Protein AF-A0A9D6WVJ8-F1 (afdb_monomer_lite)

Sequence (76 aa):
MKPSLVVPSPGPIGDAGLIAGYRAYLQEIRNLVAAAKAEGRSREITVERVSAEMIGRYPDRQRLVGAIAAVYAETR

Radius of gyration: 14.09 Å; chains: 1; bounding box: 30×20×42 Å

Secondary structure (DSSP, 8-state):
---S-B--SSS--B-HHHHHHHHHHHHHHHHHHHHHHHTT--HHHHHHHHHHHHTTT---HHHHHHHHHHHHHH--

pLDDT: mean 85.76, std 11.14, range [48.69, 95.19]

Structure (mmCIF, N/CA/C/O backbone):
data_AF-A0A9D6WVJ8-F1
#
_entry.id   AF-A0A9D6WVJ8-F1
#
loop_
_atom_site.group_PDB
_atom_site.id
_atom_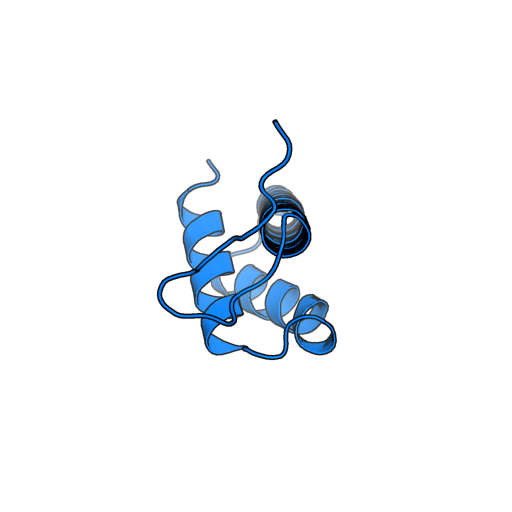site.type_symbol
_atom_site.label_atom_id
_atom_site.label_alt_id
_atom_site.label_comp_id
_atom_site.label_asym_id
_atom_site.label_entity_id
_atom_site.label_seq_id
_atom_site.pdbx_PDB_ins_code
_atom_site.Cartn_x
_atom_site.Cartn_y
_atom_site.Cartn_z
_atom_site.occupancy
_atom_site.B_iso_or_equiv
_atom_site.auth_seq_id
_atom_site.auth_comp_id
_atom_site.auth_asym_id
_atom_site.auth_atom_id
_atom_site.pdbx_PDB_model_num
ATOM 1 N N . MET A 1 1 ? -1.672 1.152 -31.524 1.00 48.69 1 MET A N 1
ATOM 2 C CA . MET A 1 1 ? -0.272 1.559 -31.269 1.00 48.69 1 MET A CA 1
ATOM 3 C C . MET A 1 1 ? 0.118 1.124 -29.864 1.00 48.69 1 MET A C 1
ATOM 5 O O . MET A 1 1 ? -0.663 1.357 -28.952 1.00 48.69 1 MET A O 1
ATOM 9 N N . LYS A 1 2 ? 1.266 0.458 -29.690 1.00 58.34 2 LYS A N 1
ATOM 10 C CA . LYS A 1 2 ? 1.846 0.174 -28.366 1.00 58.34 2 LYS A CA 1
ATOM 11 C C . LYS A 1 2 ? 2.823 1.316 -28.041 1.00 58.34 2 LYS A C 1
ATOM 13 O O . LYS A 1 2 ? 3.654 1.593 -28.902 1.00 58.34 2 LYS A O 1
ATOM 18 N N . PRO A 1 3 ? 2.721 2.006 -26.891 1.00 61.44 3 PRO A N 1
ATOM 19 C CA . PRO A 1 3 ? 3.669 3.059 -26.532 1.00 61.44 3 PRO A CA 1
ATOM 20 C C . PRO A 1 3 ? 5.079 2.476 -26.389 1.00 61.44 3 PRO A C 1
ATOM 22 O O . PRO A 1 3 ? 5.296 1.598 -25.556 1.00 61.44 3 PRO A O 1
ATOM 25 N N . SER A 1 4 ? 6.013 2.947 -27.213 1.00 64.31 4 SER A N 1
ATOM 26 C CA . SER A 1 4 ? 7.411 2.487 -27.219 1.00 64.31 4 SER A CA 1
ATOM 27 C C . SER A 1 4 ? 8.290 3.234 -26.211 1.00 64.31 4 SER A C 1
ATOM 29 O O . SER A 1 4 ? 9.372 2.764 -25.886 1.00 64.31 4 SER A O 1
ATOM 31 N N . LEU A 1 5 ? 7.835 4.402 -25.742 1.00 72.50 5 LEU A N 1
ATOM 32 C CA . LEU A 1 5 ? 8.557 5.271 -24.819 1.00 72.50 5 LEU A CA 1
ATOM 33 C C . LEU A 1 5 ? 7.566 5.910 -23.841 1.00 72.50 5 LEU A C 1
ATOM 35 O O . LEU A 1 5 ? 6.631 6.598 -24.250 1.00 72.50 5 LEU A O 1
ATOM 39 N N . VAL A 1 6 ? 7.768 5.672 -22.551 1.00 72.62 6 VAL A N 1
ATOM 40 C CA . VAL A 1 6 ? 7.020 6.256 -21.439 1.00 72.62 6 VAL A CA 1
ATOM 41 C C . VAL A 1 6 ? 8.002 7.095 -20.633 1.00 72.62 6 VAL A C 1
ATOM 43 O O . VAL A 1 6 ? 8.999 6.578 -20.136 1.00 72.62 6 VAL A O 1
ATOM 46 N N . VAL A 1 7 ? 7.720 8.391 -20.512 1.00 74.06 7 VAL A N 1
ATOM 47 C CA . VAL A 1 7 ? 8.541 9.355 -19.768 1.00 74.06 7 VAL A CA 1
ATOM 48 C C . VAL A 1 7 ? 7.722 9.853 -18.573 1.00 74.06 7 VAL A C 1
ATOM 50 O O . VAL A 1 7 ? 6.881 10.737 -18.741 1.00 74.06 7 VAL A O 1
ATOM 53 N N . PRO A 1 8 ? 7.886 9.269 -17.373 1.00 68.12 8 PRO A N 1
ATOM 54 C CA . PRO A 1 8 ? 7.204 9.734 -16.174 1.00 68.12 8 PRO A CA 1
ATOM 55 C C . PRO A 1 8 ? 7.862 11.013 -15.648 1.00 68.12 8 PRO A C 1
ATOM 57 O O . PRO A 1 8 ? 9.082 11.148 -15.674 1.00 68.12 8 PRO A O 1
ATOM 60 N N . SER A 1 9 ? 7.066 11.922 -15.091 1.00 64.81 9 SER A N 1
ATOM 61 C CA . SER A 1 9 ? 7.577 13.060 -14.324 1.00 64.81 9 SER A CA 1
ATOM 62 C C . SER A 1 9 ? 7.076 12.963 -12.882 1.00 64.81 9 SER A C 1
ATOM 64 O O . SER A 1 9 ? 5.887 13.213 -12.666 1.00 64.81 9 SER A O 1
ATOM 66 N N . PRO A 1 10 ? 7.919 12.633 -11.883 1.00 69.00 10 PRO A N 1
ATOM 67 C CA . PRO A 1 10 ? 9.300 12.126 -11.945 1.00 69.00 10 PRO A CA 1
ATOM 68 C C . PRO A 1 10 ? 9.374 10.597 -12.163 1.00 69.00 10 PRO A C 1
ATOM 70 O O . PRO A 1 10 ? 8.467 9.864 -11.767 1.00 69.00 10 PRO A O 1
ATOM 73 N N . GLY A 1 11 ? 10.473 10.092 -12.736 1.00 63.16 11 GLY A N 1
ATOM 74 C CA . GLY A 1 11 ? 10.760 8.652 -12.803 1.00 63.16 11 GLY A CA 1
ATOM 75 C C . GLY A 1 11 ? 11.677 8.244 -13.961 1.00 63.16 11 GLY A C 1
ATOM 76 O O . GLY A 1 11 ? 11.952 9.057 -14.842 1.00 63.16 11 GLY A O 1
ATOM 77 N N . PRO A 1 12 ? 12.168 6.991 -13.971 1.00 67.69 12 PRO A N 1
ATOM 78 C CA . PRO A 1 12 ? 12.973 6.480 -15.073 1.00 67.69 12 PRO A CA 1
ATOM 79 C C . PRO A 1 12 ? 12.129 6.365 -16.345 1.00 67.69 12 PRO A C 1
ATOM 81 O O . PRO A 1 12 ? 10.976 5.931 -16.305 1.00 67.69 12 PRO A O 1
ATOM 84 N N . ILE A 1 13 ? 12.723 6.736 -17.477 1.00 74.38 13 ILE A N 1
ATOM 85 C CA . ILE A 1 13 ? 12.156 6.477 -18.801 1.00 74.38 13 ILE A CA 1
ATOM 86 C C . ILE A 1 13 ? 12.089 4.960 -18.995 1.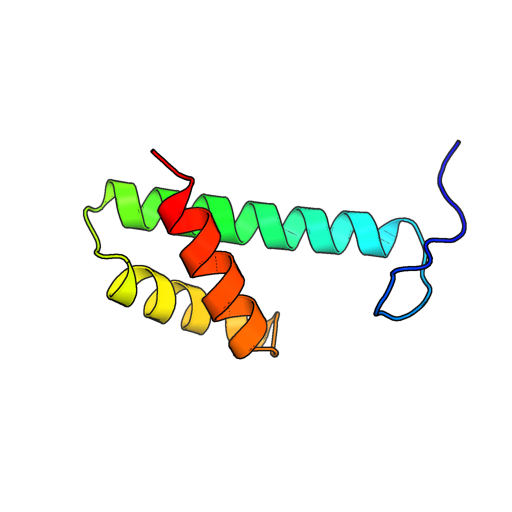00 74.38 13 ILE A C 1
ATOM 88 O O . ILE A 1 13 ? 13.048 4.250 -18.698 1.00 74.38 13 ILE A O 1
ATOM 92 N N . GLY A 1 14 ? 10.969 4.462 -19.498 1.00 72.38 14 GLY A N 1
ATOM 93 C CA . GLY A 1 14 ? 10.792 3.042 -19.781 1.00 72.38 14 GLY A CA 1
ATOM 94 C C . GLY A 1 14 ? 9.798 2.819 -20.904 1.00 72.38 14 GLY A C 1
ATOM 95 O O . GLY A 1 14 ? 9.525 3.717 -21.697 1.00 72.38 14 GLY A O 1
ATOM 96 N N . ASP A 1 15 ? 9.250 1.617 -20.980 1.00 76.81 15 ASP A N 1
ATOM 97 C CA . ASP A 1 15 ? 8.279 1.220 -21.992 1.00 76.81 15 ASP A CA 1
ATOM 98 C C . ASP A 1 15 ? 6.889 0.998 -21.364 1.00 76.81 15 ASP A C 1
ATOM 100 O O . ASP A 1 15 ? 6.605 1.399 -20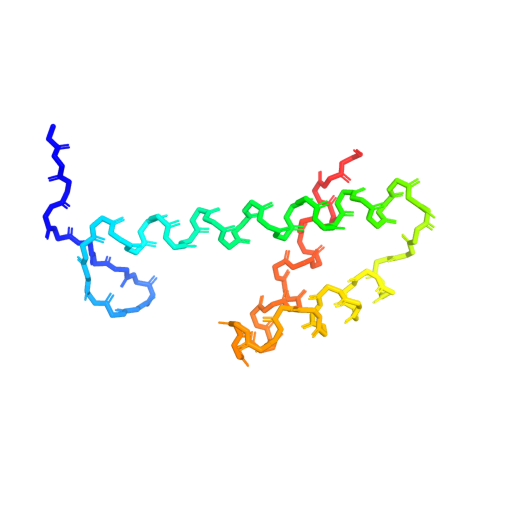.228 1.00 76.81 15 ASP A O 1
ATOM 104 N N . ALA A 1 16 ? 5.990 0.346 -22.102 1.00 75.19 16 ALA A N 1
ATOM 105 C CA . ALA A 1 16 ? 4.666 -0.025 -21.608 1.00 75.19 16 ALA A CA 1
ATOM 106 C C . ALA A 1 16 ? 4.690 -0.868 -20.307 1.00 75.19 16 ALA A C 1
ATOM 108 O O . ALA A 1 16 ? 3.681 -0.907 -19.597 1.00 75.19 16 ALA A O 1
ATOM 109 N N . GLY A 1 17 ? 5.818 -1.499 -19.956 1.00 74.75 17 GLY A N 1
ATOM 110 C CA . GLY A 1 17 ? 6.024 -2.224 -18.704 1.00 74.75 17 GLY A CA 1
ATOM 111 C C . GLY A 1 17 ? 5.898 -1.341 -17.462 1.00 74.75 17 GLY A C 1
ATOM 112 O O . GLY A 1 17 ? 5.382 -1.801 -16.444 1.00 74.75 17 GLY A O 1
ATOM 113 N N . LEU A 1 18 ? 6.236 -0.049 -17.552 1.00 78.50 18 LEU A N 1
ATOM 114 C CA . LEU A 1 18 ? 6.007 0.902 -16.456 1.00 78.50 18 LEU A CA 1
ATOM 115 C C . LEU A 1 18 ? 4.516 1.037 -16.136 1.00 78.50 18 LEU A C 1
ATOM 117 O O . LEU A 1 18 ? 4.108 0.978 -14.978 1.00 78.50 18 LEU A O 1
ATOM 121 N N . ILE A 1 19 ? 3.686 1.170 -17.172 1.00 82.00 19 ILE A N 1
ATOM 122 C CA . ILE A 1 19 ? 2.231 1.294 -17.027 1.00 82.00 19 ILE A CA 1
ATOM 123 C C . ILE A 1 19 ? 1.648 0.001 -16.445 1.00 82.00 19 ILE A C 1
ATOM 125 O O . ILE A 1 19 ? 0.776 0.053 -15.576 1.00 82.00 19 ILE A O 1
ATOM 129 N N . ALA A 1 20 ? 2.130 -1.155 -16.908 1.00 84.56 20 ALA A N 1
ATOM 130 C CA . ALA A 1 20 ? 1.710 -2.453 -16.392 1.00 84.56 20 ALA A CA 1
ATOM 131 C C . ALA A 1 20 ? 2.069 -2.621 -14.905 1.00 84.56 20 ALA A C 1
ATOM 133 O O . ALA A 1 20 ? 1.208 -3.017 -14.118 1.00 84.56 20 ALA A O 1
ATOM 134 N N . GLY A 1 21 ? 3.288 -2.242 -14.506 1.00 85.25 21 GLY A N 1
ATOM 135 C CA . GLY A 1 21 ? 3.738 -2.280 -13.113 1.00 85.25 21 GLY A CA 1
ATOM 136 C C . GLY A 1 21 ? 2.909 -1.375 -12.201 1.00 85.25 21 GLY A C 1
ATOM 137 O O . GLY A 1 21 ? 2.414 -1.826 -11.170 1.00 85.25 21 GLY A O 1
ATOM 138 N N . TYR A 1 22 ? 2.664 -0.125 -12.610 1.00 85.06 22 TYR A N 1
ATOM 139 C CA . TYR A 1 22 ? 1.806 0.790 -11.848 1.00 85.06 22 TYR A CA 1
ATOM 140 C C . TYR A 1 22 ? 0.368 0.289 -11.729 1.00 85.06 22 TYR A C 1
ATOM 142 O O . TYR A 1 22 ? -0.243 0.417 -10.669 1.00 85.06 22 TYR A O 1
ATOM 150 N N . ARG A 1 23 ? -0.180 -0.300 -12.797 1.00 87.69 23 ARG A N 1
ATOM 151 C CA . ARG A 1 23 ? -1.520 -0.889 -12.763 1.00 87.69 23 ARG A CA 1
ATOM 152 C C . ARG A 1 23 ? -1.596 -2.027 -11.751 1.00 87.69 23 ARG A C 1
ATOM 154 O O . ARG A 1 23 ? -2.528 -2.031 -10.952 1.00 87.69 23 ARG A O 1
ATOM 161 N N . ALA A 1 24 ? -0.632 -2.948 -11.776 1.00 90.31 24 ALA A N 1
ATOM 162 C CA . ALA A 1 24 ? -0.575 -4.062 -10.834 1.00 90.31 24 ALA A CA 1
ATOM 163 C C . ALA A 1 24 ? -0.477 -3.557 -9.386 1.00 90.31 24 ALA A C 1
ATOM 165 O O . ALA A 1 24 ? -1.288 -3.946 -8.551 1.00 90.31 24 ALA A O 1
ATOM 166 N N . TYR A 1 25 ? 0.426 -2.607 -9.130 1.00 89.56 25 TYR A N 1
ATOM 167 C CA . TYR A 1 25 ? 0.596 -1.962 -7.826 1.00 89.56 25 TYR A CA 1
ATOM 168 C C . TYR A 1 25 ? -0.708 -1.348 -7.289 1.00 89.56 25 TYR A C 1
ATOM 170 O O . TYR A 1 25 ? -1.124 -1.639 -6.168 1.00 89.56 25 TYR A O 1
ATOM 178 N N . LEU A 1 26 ? -1.387 -0.521 -8.092 1.00 91.31 26 LEU A N 1
ATOM 179 C CA . LEU A 1 26 ? -2.619 0.154 -7.667 1.00 91.31 26 LEU A CA 1
ATOM 180 C C . LEU A 1 26 ? -3.784 -0.825 -7.470 1.00 91.31 26 LEU A C 1
ATOM 182 O O . LEU A 1 26 ? -4.585 -0.654 -6.552 1.00 91.31 26 LEU A O 1
ATOM 186 N N . GLN A 1 27 ? -3.886 -1.853 -8.317 1.00 93.75 27 GLN A N 1
ATOM 187 C CA . GLN A 1 27 ? -4.906 -2.894 -8.177 1.00 93.75 27 GLN A CA 1
ATOM 188 C C . GLN A 1 27 ? -4.692 -3.727 -6.912 1.00 93.75 27 GLN A C 1
ATOM 190 O O . GLN A 1 27 ? -5.665 -4.019 -6.218 1.00 93.75 27 GLN A O 1
ATOM 195 N N . GLU A 1 28 ? -3.445 -4.071 -6.592 1.00 94.06 28 GLU A N 1
ATOM 196 C CA . GLU A 1 28 ? -3.097 -4.820 -5.385 1.00 94.06 28 GLU A CA 1
ATOM 197 C C . GLU A 1 28 ? -3.452 -4.028 -4.120 1.00 94.06 28 GLU A C 1
ATOM 199 O O . GLU A 1 28 ? -4.202 -4.537 -3.286 1.00 94.06 28 GLU A O 1
ATOM 204 N N . ILE A 1 29 ? -3.047 -2.750 -4.029 1.00 94.12 29 ILE A N 1
ATOM 205 C CA . ILE A 1 29 ? -3.431 -1.872 -2.906 1.00 94.12 29 ILE A CA 1
ATOM 206 C C . ILE A 1 29 ? -4.949 -1.809 -2.758 1.00 94.12 29 ILE A C 1
ATOM 208 O O . ILE A 1 29 ? -5.469 -1.985 -1.658 1.00 94.12 29 ILE A O 1
ATOM 212 N N . ARG A 1 30 ? -5.676 -1.578 -3.857 1.00 94.19 30 ARG A N 1
ATOM 213 C CA . ARG A 1 30 ? -7.140 -1.491 -3.833 1.00 94.19 30 ARG A CA 1
ATOM 214 C C . ARG A 1 30 ? -7.784 -2.766 -3.304 1.00 94.19 30 ARG A C 1
ATOM 216 O O . ARG A 1 30 ? -8.687 -2.682 -2.478 1.00 94.19 30 ARG A O 1
ATOM 223 N N . ASN A 1 31 ? -7.329 -3.928 -3.759 1.00 95.06 31 ASN A N 1
ATOM 224 C CA . ASN A 1 31 ? -7.898 -5.205 -3.340 1.00 95.06 31 ASN A CA 1
ATOM 225 C C . ASN A 1 31 ? -7.631 -5.476 -1.850 1.00 95.06 31 ASN A C 1
ATOM 227 O O . ASN A 1 31 ? -8.550 -5.862 -1.129 1.00 95.06 31 ASN A O 1
ATOM 231 N N . LEU A 1 32 ? -6.409 -5.216 -1.375 1.00 94.62 32 LEU A N 1
ATOM 232 C CA . LEU A 1 32 ? -6.036 -5.410 0.029 1.00 94.62 32 LEU A CA 1
ATOM 233 C C . LEU A 1 32 ? -6.770 -4.439 0.963 1.00 94.62 32 LEU A C 1
ATOM 235 O O . LEU A 1 32 ? -7.263 -4.839 2.018 1.00 94.62 32 LEU A O 1
ATOM 239 N N . VAL A 1 33 ? -6.903 -3.172 0.560 1.00 95.12 33 VAL A N 1
ATOM 240 C CA . VAL A 1 33 ? -7.664 -2.167 1.314 1.00 95.12 33 VAL A CA 1
ATOM 241 C C . VAL A 1 33 ? -9.147 -2.520 1.375 1.00 95.12 33 VAL A C 1
ATOM 243 O O . VAL A 1 33 ? -9.744 -2.434 2.447 1.00 95.12 33 VAL A O 1
ATOM 246 N N . ALA A 1 34 ? -9.744 -2.939 0.256 1.00 93.94 34 ALA A N 1
ATOM 247 C CA . ALA A 1 34 ? -11.145 -3.344 0.217 1.00 93.94 34 ALA A CA 1
ATOM 248 C C . ALA A 1 34 ? -11.412 -4.557 1.122 1.00 93.94 34 ALA A C 1
ATOM 250 O O . ALA A 1 34 ? -12.380 -4.546 1.879 1.00 93.94 34 ALA A O 1
ATOM 251 N N . ALA A 1 35 ? -10.528 -5.560 1.107 1.00 93.69 35 ALA A N 1
ATOM 252 C CA . ALA A 1 35 ? -10.621 -6.708 2.008 1.00 93.69 35 ALA A CA 1
ATOM 253 C C . ALA A 1 35 ? -10.524 -6.279 3.482 1.00 93.69 35 ALA A C 1
ATOM 255 O O . ALA A 1 35 ? -11.379 -6.633 4.291 1.00 93.69 35 ALA A O 1
ATOM 256 N N . ALA A 1 36 ? -9.550 -5.430 3.827 1.00 92.69 36 ALA A N 1
ATOM 257 C CA . ALA A 1 36 ? -9.389 -4.942 5.194 1.00 92.69 36 ALA A CA 1
ATOM 258 C C . ALA A 1 36 ? -10.599 -4.128 5.686 1.00 92.69 36 ALA A C 1
ATOM 260 O O . ALA A 1 36 ? -11.006 -4.276 6.839 1.00 92.69 36 ALA A O 1
ATOM 261 N N . LYS A 1 37 ? -11.202 -3.317 4.809 1.00 91.19 37 LYS A N 1
ATOM 262 C CA . LYS A 1 37 ? -12.439 -2.582 5.098 1.00 91.19 37 LYS A CA 1
ATOM 263 C C . LYS A 1 37 ? -13.650 -3.484 5.278 1.00 91.19 37 LYS A C 1
ATOM 265 O O . LYS A 1 37 ? -14.434 -3.245 6.190 1.00 91.19 37 LYS A O 1
ATOM 270 N N . ALA A 1 38 ? -13.800 -4.507 4.439 1.00 91.44 38 ALA A N 1
ATOM 271 C CA . ALA A 1 38 ? -14.884 -5.480 4.565 1.00 91.44 38 ALA A CA 1
ATOM 272 C C . ALA A 1 38 ? -14.819 -6.231 5.906 1.00 91.44 38 ALA A C 1
ATOM 274 O O . ALA A 1 38 ? -15.845 -6.590 6.473 1.00 91.44 38 ALA A O 1
ATOM 275 N N . GLU A 1 39 ? -13.613 -6.400 6.447 1.00 92.06 39 GLU A N 1
ATOM 276 C CA . GLU A 1 39 ? -13.367 -6.957 7.780 1.00 92.06 39 GLU A CA 1
ATOM 277 C C . GLU A 1 39 ? -13.525 -5.926 8.922 1.00 92.06 39 GLU A C 1
ATOM 279 O O . GLU A 1 39 ? -13.242 -6.237 10.077 1.00 92.06 39 GLU A O 1
ATOM 284 N N . GLY A 1 40 ? -13.956 -4.694 8.626 1.00 93.00 40 GLY A N 1
ATOM 285 C CA . GLY A 1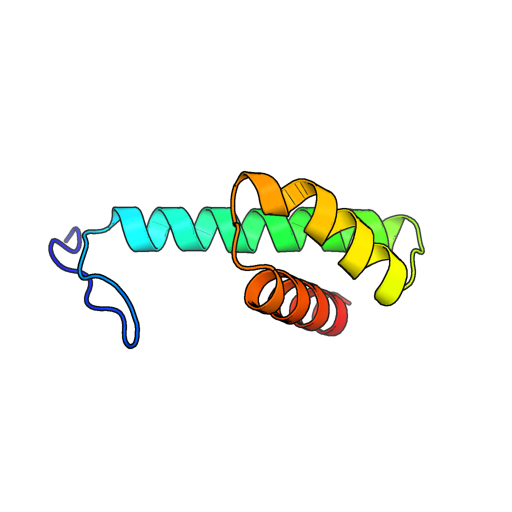 40 ? -14.217 -3.644 9.615 1.00 93.00 40 GLY A CA 1
ATOM 286 C C . GLY A 1 40 ? -12.966 -3.013 10.233 1.00 93.00 40 GLY A C 1
ATOM 287 O O . GLY A 1 40 ? -13.054 -2.377 11.284 1.00 93.00 40 GLY A O 1
ATOM 288 N N . ARG A 1 41 ? -11.786 -3.186 9.623 1.00 93.25 41 ARG A N 1
ATOM 289 C CA . ARG A 1 41 ? -10.536 -2.625 10.158 1.00 93.25 41 ARG A CA 1
ATOM 290 C C . ARG A 1 41 ? -10.486 -1.116 9.988 1.00 93.25 41 ARG A C 1
ATOM 292 O O . ARG A 1 41 ? -10.947 -0.594 8.981 1.00 93.25 41 ARG A O 1
ATOM 299 N N . SER A 1 42 ? -9.846 -0.431 10.938 1.00 94.75 42 SER A N 1
ATOM 300 C CA . SER A 1 42 ? -9.586 1.005 10.826 1.00 94.75 42 SER A CA 1
ATOM 301 C C . SER A 1 42 ? -8.543 1.314 9.747 1.00 94.75 42 SER A C 1
ATOM 303 O O . SER A 1 42 ? -7.812 0.439 9.262 1.00 94.75 42 SER A O 1
ATOM 305 N N . ARG A 1 43 ? -8.448 2.598 9.395 1.00 92.50 43 ARG A N 1
ATOM 306 C CA . ARG A 1 43 ? -7.471 3.114 8.434 1.00 92.50 43 ARG A CA 1
ATOM 307 C C . ARG A 1 43 ? -6.040 2.816 8.874 1.00 92.50 43 ARG A C 1
ATOM 309 O O . ARG A 1 43 ? -5.237 2.382 8.059 1.00 92.50 43 ARG A O 1
ATOM 316 N N . GLU A 1 44 ? -5.734 3.025 10.146 1.00 94.38 44 GLU A N 1
ATOM 317 C CA . GLU A 1 44 ? -4.396 2.883 10.725 1.00 94.38 44 GLU A CA 1
ATOM 318 C C . GLU A 1 44 ? -3.931 1.426 10.646 1.00 94.38 44 GLU A C 1
ATOM 320 O O . GLU A 1 44 ? -2.859 1.149 10.109 1.00 94.38 44 GLU A O 1
ATOM 325 N N . ILE A 1 45 ? -4.794 0.493 11.069 1.00 94.62 45 ILE A N 1
ATOM 326 C CA . ILE A 1 45 ? -4.529 -0.952 11.007 1.00 94.62 45 ILE A CA 1
ATOM 327 C C . ILE A 1 45 ? -4.359 -1.402 9.552 1.00 94.62 45 ILE A C 1
ATOM 329 O O . ILE A 1 45 ? -3.476 -2.201 9.236 1.00 94.62 45 ILE A O 1
ATOM 333 N N . THR A 1 46 ? -5.193 -0.886 8.646 1.00 95.12 46 THR A N 1
ATOM 334 C CA . THR A 1 46 ? -5.106 -1.217 7.220 1.00 95.12 46 THR A CA 1
ATOM 335 C C . THR A 1 46 ? -3.792 -0.726 6.616 1.00 95.12 46 THR A C 1
ATOM 337 O O . THR A 1 46 ? -3.114 -1.483 5.926 1.00 95.12 46 THR A O 1
ATOM 340 N N . VAL A 1 47 ? -3.395 0.516 6.907 1.00 95.19 47 VAL A N 1
ATOM 341 C CA . VAL A 1 47 ? -2.126 1.092 6.446 1.00 95.19 47 VAL A CA 1
ATOM 342 C C . VAL A 1 47 ? -0.942 0.267 6.933 1.00 95.19 47 VAL A C 1
ATOM 344 O O . VAL A 1 47 ? -0.072 -0.060 6.128 1.00 95.19 47 VAL A O 1
ATOM 347 N N . GLU A 1 48 ? -0.907 -0.092 8.214 1.00 94.50 48 GLU A N 1
ATOM 348 C CA . GLU A 1 48 ? 0.187 -0.872 8.790 1.00 94.50 48 GLU A CA 1
ATOM 349 C C . GLU A 1 48 ? 0.301 -2.256 8.144 1.00 94.50 48 GLU A C 1
ATOM 351 O O . GLU A 1 48 ? 1.364 -2.614 7.630 1.00 94.50 48 GLU A O 1
ATOM 356 N N . ARG A 1 49 ? -0.811 -2.998 8.092 1.00 94.25 49 ARG A N 1
ATOM 357 C CA . ARG A 1 49 ? -0.851 -4.356 7.543 1.00 94.25 49 ARG A CA 1
ATOM 358 C C . ARG A 1 49 ? -0.470 -4.394 6.067 1.00 94.25 49 ARG A C 1
ATOM 360 O O . ARG A 1 49 ? 0.400 -5.170 5.680 1.00 94.25 49 ARG A O 1
ATOM 367 N N . VAL A 1 50 ? -1.107 -3.557 5.248 1.00 94.00 50 VAL A N 1
ATOM 368 C CA . VAL A 1 50 ? -0.876 -3.553 3.796 1.00 94.00 50 VAL A CA 1
ATOM 369 C C . VAL A 1 50 ? 0.537 -3.062 3.482 1.00 94.00 50 VAL A C 1
ATOM 371 O O . VAL A 1 50 ? 1.198 -3.621 2.611 1.00 94.00 50 VAL A O 1
ATOM 374 N N . SER A 1 51 ? 1.060 -2.088 4.237 1.00 94.06 51 SER A N 1
ATOM 375 C CA . SER A 1 51 ? 2.457 -1.666 4.079 1.00 94.06 51 SER A CA 1
ATOM 376 C C . SER A 1 51 ? 3.426 -2.803 4.398 1.00 94.06 51 SER A C 1
ATOM 378 O O . SER A 1 51 ? 4.365 -3.014 3.639 1.00 94.06 51 SER A O 1
ATOM 380 N N . ALA A 1 52 ? 3.204 -3.553 5.484 1.00 93.62 52 ALA A N 1
ATOM 381 C CA . ALA A 1 52 ? 4.059 -4.680 5.861 1.00 93.62 52 ALA A CA 1
ATOM 382 C C . ALA A 1 52 ? 4.047 -5.808 4.814 1.00 93.62 52 ALA A C 1
ATOM 384 O O . ALA A 1 52 ? 5.089 -6.390 4.523 1.00 93.62 52 ALA A O 1
ATOM 385 N N . GLU A 1 53 ? 2.895 -6.080 4.201 1.00 93.31 53 GLU A N 1
ATOM 386 C CA . GLU A 1 53 ? 2.752 -7.088 3.144 1.00 93.31 53 GLU A CA 1
ATOM 387 C C . GLU A 1 53 ? 3.428 -6.672 1.824 1.00 93.31 53 GLU A C 1
ATOM 389 O O . GLU A 1 53 ? 3.946 -7.500 1.069 1.00 93.31 53 GLU A O 1
ATOM 394 N N . MET A 1 54 ? 3.438 -5.371 1.530 1.00 93.88 54 MET A N 1
ATOM 395 C CA . MET A 1 54 ? 3.900 -4.846 0.246 1.00 93.88 54 MET A CA 1
ATOM 396 C C . MET A 1 54 ? 5.353 -4.351 0.262 1.00 93.88 54 MET A C 1
ATOM 398 O O . MET A 1 54 ? 5.972 -4.315 -0.802 1.00 93.88 54 MET A O 1
ATOM 402 N N . ILE A 1 55 ? 5.932 -4.032 1.428 1.00 92.06 55 ILE A N 1
ATOM 403 C CA . ILE A 1 55 ? 7.263 -3.400 1.537 1.00 92.06 55 ILE A CA 1
ATOM 404 C C . ILE A 1 55 ? 8.387 -4.213 0.881 1.00 92.06 55 ILE A C 1
ATOM 406 O O . ILE A 1 55 ? 9.306 -3.637 0.308 1.00 92.06 55 ILE A O 1
ATOM 410 N N . GLY A 1 56 ? 8.297 -5.548 0.898 1.00 90.62 56 GLY A N 1
ATOM 411 C CA . GLY A 1 56 ? 9.296 -6.419 0.268 1.00 90.62 56 GLY A CA 1
ATOM 412 C C . GLY A 1 56 ? 9.348 -6.298 -1.260 1.00 90.62 56 GLY A C 1
ATOM 413 O O . GLY A 1 56 ? 10.391 -6.541 -1.858 1.00 90.62 56 GLY A O 1
ATOM 414 N N . ARG A 1 57 ? 8.239 -5.898 -1.897 1.00 90.06 57 ARG A N 1
ATOM 415 C CA . ARG A 1 57 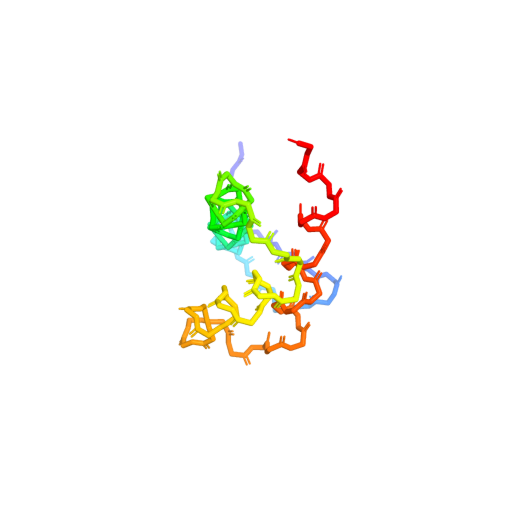? 8.133 -5.687 -3.354 1.00 90.06 57 ARG A CA 1
ATOM 416 C C . ARG A 1 57 ? 8.203 -4.209 -3.733 1.00 90.06 57 ARG A C 1
ATOM 418 O O . ARG A 1 57 ? 8.665 -3.875 -4.820 1.00 90.06 57 ARG A O 1
ATOM 425 N N . TYR A 1 58 ? 7.768 -3.332 -2.833 1.00 89.19 58 TYR A N 1
ATOM 426 C CA . TYR A 1 58 ? 7.715 -1.889 -3.027 1.00 89.19 58 TYR A CA 1
ATOM 427 C C . TYR A 1 58 ? 8.410 -1.201 -1.840 1.00 89.19 58 TYR A C 1
ATOM 429 O O . TYR A 1 58 ? 7.750 -0.854 -0.866 1.00 89.19 58 TYR A O 1
ATOM 437 N N . PRO A 1 59 ? 9.739 -1.001 -1.888 1.00 87.06 59 PRO A N 1
ATOM 438 C CA . PRO A 1 59 ? 10.524 -0.590 -0.718 1.00 87.06 59 PRO A CA 1
ATOM 439 C C . PRO A 1 59 ? 10.289 0.863 -0.271 1.00 87.06 59 PRO A C 1
ATOM 441 O O . PRO A 1 59 ? 10.677 1.240 0.835 1.00 87.06 59 PRO A O 1
ATOM 444 N N . ASP A 1 60 ? 9.641 1.693 -1.094 1.00 89.75 60 ASP A N 1
ATOM 445 C CA . ASP A 1 60 ? 9.267 3.060 -0.720 1.00 89.75 60 ASP A CA 1
ATOM 446 C C . ASP A 1 60 ? 8.056 3.057 0.226 1.00 89.75 60 ASP A C 1
ATOM 448 O O . ASP A 1 60 ? 6.889 3.144 -0.177 1.00 89.75 60 ASP A O 1
ATOM 452 N N . ARG A 1 61 ? 8.355 2.962 1.525 1.00 88.12 61 ARG A N 1
ATOM 453 C CA . ARG A 1 61 ? 7.345 2.930 2.587 1.00 88.12 61 ARG A CA 1
ATOM 454 C C . ARG A 1 61 ? 6.482 4.188 2.621 1.00 88.12 61 ARG A C 1
ATOM 456 O O . ARG A 1 61 ? 5.289 4.092 2.900 1.00 88.12 61 ARG A O 1
ATOM 463 N N . GLN A 1 62 ? 7.061 5.363 2.380 1.00 89.56 62 GLN A N 1
ATOM 464 C CA . GLN A 1 62 ? 6.319 6.620 2.466 1.00 89.56 62 GLN A CA 1
ATOM 465 C C . GLN A 1 62 ? 5.269 6.694 1.355 1.00 89.56 62 GLN A C 1
ATOM 467 O O . GLN A 1 62 ? 4.113 7.045 1.612 1.00 89.56 62 GLN A O 1
ATOM 472 N N . ARG A 1 63 ? 5.646 6.282 0.141 1.00 88.00 63 ARG A N 1
ATOM 473 C CA . ARG A 1 63 ? 4.726 6.183 -0.992 1.00 88.00 63 ARG A CA 1
ATOM 474 C C . ARG A 1 63 ? 3.635 5.137 -0.767 1.00 88.00 63 ARG A C 1
ATOM 476 O O . ARG A 1 63 ? 2.479 5.415 -1.086 1.00 88.00 63 ARG A O 1
ATOM 483 N N . LEU A 1 64 ? 3.974 3.979 -0.193 1.00 91.38 64 LEU A N 1
ATOM 484 C CA . LEU A 1 64 ? 2.998 2.946 0.173 1.00 91.38 64 LEU A CA 1
ATOM 485 C C . LEU A 1 64 ? 1.953 3.481 1.152 1.00 91.38 64 LEU A C 1
ATOM 487 O O . LEU A 1 64 ? 0.759 3.431 0.865 1.00 91.38 64 LEU A O 1
ATOM 491 N N . VAL A 1 65 ? 2.399 4.048 2.276 1.00 93.38 65 VAL A N 1
ATOM 492 C CA . VAL A 1 65 ? 1.513 4.578 3.322 1.00 93.38 65 VAL A CA 1
ATOM 493 C C . VAL A 1 65 ? 0.550 5.622 2.753 1.00 93.38 65 VAL A C 1
ATOM 495 O O . VAL A 1 65 ? -0.652 5.555 3.016 1.00 93.38 65 VAL A O 1
ATOM 498 N N . GLY A 1 66 ? 1.057 6.553 1.938 1.00 92.00 66 GLY A N 1
ATOM 499 C CA . GLY A 1 66 ? 0.233 7.575 1.292 1.00 92.00 66 GLY A CA 1
ATOM 500 C C . GLY A 1 66 ? -0.809 6.985 0.339 1.00 92.00 66 GLY A C 1
ATOM 501 O O . GLY A 1 66 ? -1.985 7.341 0.418 1.00 92.00 66 GLY A O 1
ATOM 502 N N . ALA A 1 67 ? -0.402 6.046 -0.519 1.00 92.62 67 ALA A N 1
ATOM 503 C CA .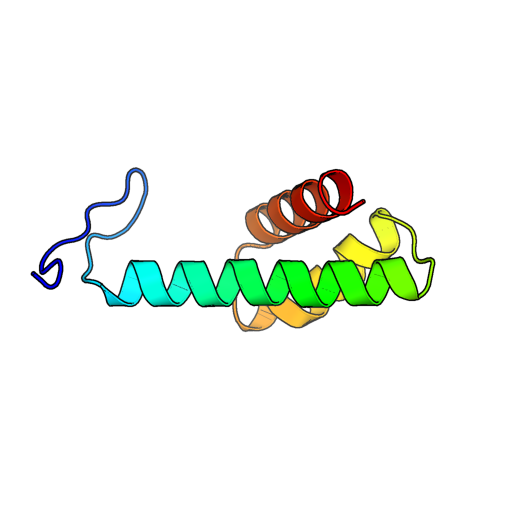 ALA A 1 67 ? -1.299 5.401 -1.475 1.00 92.62 67 ALA A CA 1
ATOM 504 C C . ALA A 1 67 ? -2.399 4.583 -0.779 1.00 92.62 67 ALA A C 1
ATOM 506 O O . ALA A 1 67 ? -3.572 4.712 -1.123 1.00 92.62 67 ALA A O 1
ATOM 507 N N . ILE A 1 68 ? -2.045 3.790 0.235 1.00 94.06 68 ILE A N 1
ATOM 508 C CA . ILE A 1 68 ? -3.001 2.976 0.999 1.00 94.06 68 ILE A CA 1
ATOM 509 C C . ILE A 1 68 ? -4.010 3.872 1.722 1.00 94.06 68 ILE A C 1
ATOM 511 O O . ILE A 1 68 ? -5.213 3.621 1.672 1.00 94.06 68 ILE A O 1
ATOM 515 N N . ALA A 1 69 ? -3.538 4.948 2.357 1.00 93.50 69 ALA A N 1
ATOM 516 C CA . ALA A 1 69 ? -4.401 5.894 3.051 1.00 93.50 69 ALA A CA 1
ATOM 517 C C . ALA A 1 69 ? -5.380 6.611 2.105 1.00 93.50 69 ALA A C 1
ATOM 519 O O . ALA A 1 69 ? -6.535 6.810 2.484 1.00 93.50 69 ALA A O 1
ATOM 520 N N . ALA A 1 70 ? -4.932 6.984 0.901 1.00 93.50 70 ALA A N 1
ATOM 521 C CA . ALA A 1 70 ? -5.778 7.604 -0.118 1.00 93.50 70 ALA A CA 1
ATOM 522 C C . ALA A 1 70 ? -6.858 6.631 -0.612 1.00 93.50 70 ALA A C 1
ATOM 524 O O . ALA A 1 70 ? -8.045 6.943 -0.563 1.00 93.50 70 ALA A O 1
ATOM 525 N N . VAL A 1 71 ? -6.466 5.406 -0.969 1.00 93.38 71 VAL A N 1
ATOM 526 C CA . VAL A 1 71 ? -7.404 4.365 -1.413 1.00 93.38 71 VAL A CA 1
ATOM 527 C C . VAL A 1 71 ? -8.409 4.019 -0.313 1.00 93.38 71 VAL A C 1
ATOM 529 O O . VAL A 1 71 ? -9.595 3.843 -0.590 1.00 93.38 71 VAL A O 1
ATOM 532 N N . TYR A 1 72 ? -7.978 3.975 0.950 1.00 91.75 72 TYR A N 1
ATOM 533 C CA . TYR A 1 72 ? -8.889 3.779 2.076 1.00 91.75 72 TYR A CA 1
ATOM 534 C C . TYR A 1 72 ? -9.897 4.931 2.195 1.00 91.75 72 TYR A C 1
ATOM 536 O O . TYR A 1 72 ? -11.049 4.687 2.524 1.00 91.75 72 TYR A O 1
ATOM 544 N N . ALA A 1 73 ? -9.523 6.181 1.925 1.00 91.69 73 ALA A N 1
ATOM 545 C CA . ALA A 1 73 ? -10.478 7.290 1.943 1.00 91.69 73 ALA A CA 1
ATOM 546 C C . ALA A 1 73 ? -11.485 7.229 0.775 1.00 91.69 73 ALA A C 1
ATOM 548 O O . ALA A 1 73 ? -12.654 7.557 0.960 1.00 91.69 73 ALA A O 1
ATOM 549 N N . GLU A 1 74 ? -11.046 6.785 -0.405 1.00 88.12 74 GLU A N 1
ATOM 550 C CA . GLU A 1 74 ? -11.866 6.730 -1.626 1.00 88.12 74 GLU A CA 1
ATOM 551 C C . GLU A 1 74 ? -12.823 5.534 -1.684 1.00 88.12 74 GLU A C 1
ATOM 553 O O . GLU A 1 74 ? -13.906 5.624 -2.263 1.00 88.12 74 GLU A O 1
ATOM 558 N N . THR A 1 75 ? -12.432 4.402 -1.101 1.00 78.12 75 THR A N 1
ATOM 559 C CA . THR A 1 75 ? -13.235 3.175 -1.144 1.00 78.12 75 THR A CA 1
ATOM 560 C C . THR A 1 75 ? -14.433 3.342 -0.206 1.00 78.12 75 THR A C 1
ATOM 562 O O . THR A 1 75 ? -14.240 3.368 1.006 1.00 78.12 75 THR A O 1
ATOM 565 N N . ARG A 1 76 ? -15.649 3.506 -0.736 1.00 61.09 76 ARG A N 1
ATOM 566 C CA . ARG A 1 76 ? -16.887 3.547 0.064 1.00 61.09 76 ARG A CA 1
ATOM 567 C C . ARG A 1 76 ? -17.340 2.157 0.480 1.00 61.09 76 ARG A C 1
ATOM 569 O O . ARG A 1 76 ? -17.241 1.244 -0.366 1.00 61.09 76 ARG A O 1
#

Foldseek 3Di:
DFFQWDCDVVDDIDGCVVVVVVVVVLVLLLVQLVVCVVVVHDLVVSLVVSLVVCCVPVVPSVVSSVSSSVSNVVDD